Protein AF-A0A7Z9Q1A0-F1 (afdb_monomer)

Nearest PDB structures (foldseek):
  1eyv-assembly1_A  TM=7.438E-01  e=1.580E-05  Mycobacterium tuberculosis
  1tzw-assembly1_A  TM=7.733E-01  e=1.662E-05  Thermotoga maritima
  3imq-assembly1_A  TM=9.158E-01  e=3.686E-04  Escherichia coli K-12
  4eya-assembly1_A  TM=7.325E-01  e=2.414E-03  Aquifex aeolicus VF5
  3r2d-assembly1_A  TM=7.477E-01  e=4.221E-03  Aquifex aeolicus

Mean predicted aligned error: 4.9 Å

pLDDT: mean 89.81, std 10.7, range [51.22, 98.38]

Foldseek 3Di:
DDDDPVRVLVCVVVVPDCPPPVCVPPDPVRVVVVSVVVNVLSVQLVVCVVVLLVLLCVLPDPDRLVPDDPLLSVLSSSLLSCQVPPPVADNVNSLVVSLVSCVVPHDPVSSVVSNSSSVPDDD

Radius of gyration: 15.33 Å; Cα contacts (8 Å, |Δi|>4): 96; chains: 1; bounding box: 36×28×36 Å

Secondary structure (DSSP, 8-state):
-PPPHHHHHHHHHHH--TT-TTTTTS-HHHHHHHHHHHHHHHHHHHHTHHHHHHHHHHH-TT--GGGS-HHHHHHHHHHHHHHHH-TTS-HHHHHHHHHHHHHHHS-TTHHHHHHHHHHT---

Sequence (123 aa):
MGKSLTDVIKDVREGVSDEEETLYYLTETERAAALDFFESLLRGAWDNREVIDEQLRERLENWSLDRVGHLERAILRLGCYEILHRDDIPRKVSINEMVELSKSFCDMKSKDFINGVLDSITP

Solvent-accessible surface area (backbone atoms only — not comparable to full-atom values): 7168 Å² total; per-residue (Å²): 132,80,81,51,74,68,54,52,54,48,50,49,65,68,61,65,53,86,79,43,78,86,57,57,81,47,52,74,67,54,48,50,52,51,50,53,52,52,50,52,52,54,50,51,31,58,78,43,36,68,63,43,51,50,56,51,44,78,63,38,83,97,46,59,6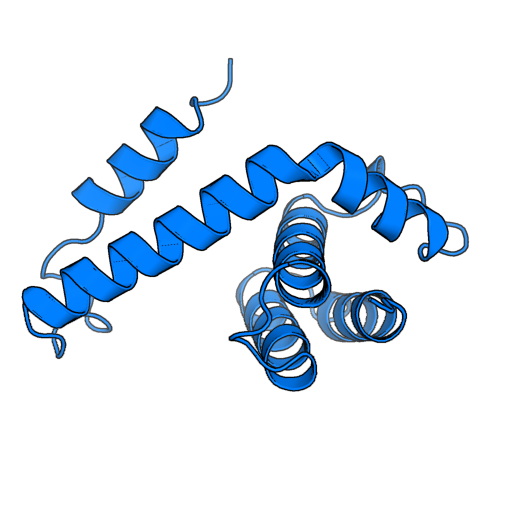9,84,76,44,53,73,64,60,46,50,43,51,40,46,34,48,34,39,55,66,71,32,92,91,49,57,55,70,56,41,44,50,52,42,28,55,53,25,66,76,75,47,57,90,67,44,32,62,52,50,41,56,50,54,71,68,62,74,118

Structure (mmCIF, N/CA/C/O backbone):
data_AF-A0A7Z9Q1A0-F1
#
_entry.id   AF-A0A7Z9Q1A0-F1
#
loop_
_atom_site.group_PDB
_atom_site.id
_atom_site.type_symbol
_atom_site.label_atom_id
_atom_site.label_alt_id
_atom_site.label_comp_id
_atom_site.label_asym_id
_atom_site.label_entity_id
_atom_site.label_seq_id
_atom_site.pdbx_PDB_ins_code
_atom_site.Cartn_x
_atom_site.Cartn_y
_atom_site.Cartn_z
_atom_site.occupancy
_atom_site.B_iso_or_equiv
_atom_site.auth_seq_id
_atom_site.auth_comp_id
_atom_site.auth_asym_id
_atom_site.auth_atom_id
_atom_site.pdbx_PDB_model_num
ATOM 1 N N . MET A 1 1 ? -12.520 15.337 -15.972 1.00 51.22 1 MET A N 1
ATOM 2 C CA . MET A 1 1 ? -12.486 13.861 -15.867 1.00 51.22 1 MET A CA 1
ATOM 3 C C . MET A 1 1 ? -11.037 13.484 -15.610 1.00 51.22 1 MET A C 1
ATOM 5 O O . MET A 1 1 ? -10.184 14.067 -16.266 1.00 51.22 1 MET A O 1
ATOM 9 N N . GLY A 1 2 ? -10.746 12.654 -14.606 1.00 77.12 2 GLY A N 1
ATOM 10 C CA . GLY A 1 2 ? -9.368 12.218 -14.334 1.00 77.12 2 GLY A CA 1
ATOM 11 C C . GLY A 1 2 ? -8.813 11.357 -15.474 1.00 77.12 2 GLY A C 1
ATOM 12 O O . GLY A 1 2 ? -9.593 10.858 -16.285 1.00 77.12 2 GLY A O 1
ATOM 13 N N . LYS A 1 3 ? -7.484 11.198 -15.537 1.00 83.12 3 LYS A N 1
ATOM 14 C CA . LYS A 1 3 ? -6.827 10.263 -16.467 1.00 83.12 3 LYS A CA 1
ATOM 15 C C . LYS A 1 3 ? -7.360 8.843 -16.244 1.00 83.12 3 LYS A C 1
ATOM 17 O O . LYS A 1 3 ? -7.637 8.473 -15.100 1.00 83.12 3 LYS A O 1
ATOM 22 N N . SER A 1 4 ? -7.519 8.056 -17.310 1.00 89.62 4 SER A N 1
ATOM 23 C CA . SER A 1 4 ? -7.848 6.638 -17.147 1.00 89.62 4 SER A CA 1
ATOM 24 C C . SER A 1 4 ? -6.647 5.881 -16.573 1.00 89.62 4 SER A C 1
ATOM 26 O O . SER A 1 4 ? -5.508 6.328 -16.699 1.00 89.62 4 SER A O 1
ATOM 28 N N . LEU A 1 5 ? -6.879 4.708 -15.976 1.00 86.38 5 LEU A N 1
ATOM 29 C CA . LEU A 1 5 ? -5.789 3.841 -15.511 1.00 86.38 5 LEU A CA 1
ATOM 30 C C . LEU A 1 5 ? -4.801 3.512 -16.642 1.00 86.38 5 LEU A C 1
ATOM 32 O O . LEU A 1 5 ? -3.595 3.469 -16.425 1.00 86.38 5 LEU A O 1
ATOM 36 N N . THR A 1 6 ? -5.321 3.318 -17.856 1.00 88.12 6 THR A N 1
ATOM 37 C CA . THR A 1 6 ? -4.502 3.020 -19.037 1.00 88.12 6 THR A CA 1
ATOM 38 C C . THR A 1 6 ? -3.627 4.211 -19.416 1.00 88.12 6 THR A C 1
ATOM 40 O O . THR A 1 6 ? -2.455 4.018 -19.724 1.00 88.12 6 THR A O 1
ATOM 43 N N . ASP A 1 7 ? -4.158 5.433 -19.325 1.00 88.88 7 ASP A N 1
ATOM 44 C CA . ASP A 1 7 ? -3.376 6.647 -19.581 1.00 88.88 7 ASP A CA 1
ATOM 45 C C . ASP A 1 7 ? -2.270 6.819 -18.535 1.00 88.88 7 ASP A C 1
ATOM 47 O O . ASP A 1 7 ? -1.146 7.141 -18.890 1.00 88.88 7 ASP A O 1
ATOM 51 N N . VAL A 1 8 ? -2.552 6.535 -17.257 1.00 87.00 8 VAL A N 1
ATOM 52 C CA . VAL A 1 8 ? -1.541 6.601 -16.185 1.00 87.00 8 VAL A CA 1
ATOM 53 C C . VAL A 1 8 ? -0.421 5.583 -16.407 1.00 87.00 8 VAL A C 1
ATOM 55 O O . VAL A 1 8 ? 0.747 5.935 -16.296 1.00 87.00 8 VAL A O 1
ATOM 58 N N . ILE A 1 9 ? -0.755 4.334 -16.744 1.00 87.50 9 ILE A N 1
ATOM 59 C CA . ILE A 1 9 ? 0.248 3.294 -17.033 1.00 87.50 9 ILE A CA 1
ATOM 60 C C . ILE A 1 9 ? 1.112 3.701 -18.227 1.00 87.50 9 ILE A C 1
ATOM 62 O O . ILE A 1 9 ? 2.333 3.546 -18.191 1.00 87.50 9 ILE A O 1
ATOM 66 N N . LYS A 1 10 ? 0.481 4.239 -19.275 1.00 87.69 10 LYS A N 1
ATOM 67 C CA . LYS A 1 10 ? 1.182 4.738 -20.454 1.00 87.69 10 LYS A CA 1
ATOM 68 C C . LYS A 1 10 ? 2.138 5.874 -20.088 1.00 87.69 10 LYS A C 1
ATOM 70 O O . LYS A 1 10 ? 3.306 5.798 -20.447 1.00 87.69 10 LYS A O 1
ATOM 75 N N . ASP A 1 11 ? 1.668 6.861 -19.328 1.00 86.75 11 ASP A N 1
ATOM 76 C CA . ASP A 1 11 ? 2.488 7.990 -18.884 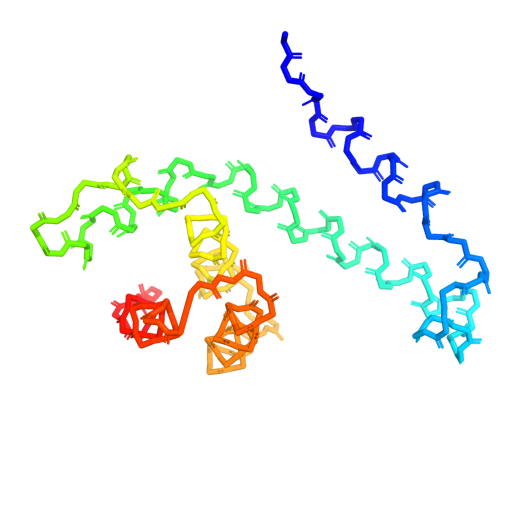1.00 86.75 11 ASP A CA 1
ATOM 77 C C . ASP A 1 11 ? 3.697 7.531 -18.059 1.00 86.75 11 ASP A C 1
ATOM 79 O O . ASP A 1 11 ? 4.780 8.079 -18.221 1.00 86.75 11 ASP A O 1
ATOM 83 N N . VAL A 1 12 ? 3.543 6.521 -17.192 1.00 83.56 12 VAL A N 1
ATOM 84 C CA . VAL A 1 12 ? 4.670 5.965 -16.423 1.00 83.56 12 VAL A CA 1
ATOM 85 C C . VAL A 1 12 ? 5.661 5.264 -17.350 1.00 83.56 12 VAL A C 1
ATOM 87 O O . VAL A 1 12 ? 6.857 5.514 -17.256 1.00 83.56 12 VAL A O 1
ATOM 90 N N . ARG A 1 13 ? 5.189 4.429 -18.283 1.00 82.88 13 ARG A N 1
ATOM 91 C CA . ARG A 1 13 ? 6.071 3.738 -19.240 1.00 82.88 13 ARG A CA 1
ATOM 92 C C . ARG A 1 13 ? 6.830 4.703 -20.151 1.00 82.88 13 ARG A C 1
ATOM 94 O O . ARG A 1 13 ? 7.979 4.434 -20.472 1.00 82.88 13 ARG A O 1
ATOM 101 N N . GLU A 1 14 ? 6.191 5.791 -20.570 1.00 82.38 14 GLU A N 1
ATOM 102 C CA . GLU A 1 14 ? 6.807 6.829 -21.408 1.00 82.38 14 GLU A CA 1
ATOM 103 C C . GLU A 1 14 ? 7.669 7.807 -20.593 1.00 82.38 14 GLU A C 1
ATOM 105 O O . GLU A 1 14 ? 8.601 8.399 -21.131 1.00 82.38 14 GLU A O 1
ATOM 110 N N . GLY A 1 15 ? 7.349 7.987 -19.308 1.00 74.19 15 GLY A N 1
ATOM 111 C CA . GLY A 1 15 ? 8.021 8.901 -18.388 1.00 74.19 15 GLY A CA 1
ATOM 112 C C . GLY A 1 15 ? 9.254 8.320 -17.701 1.00 74.19 15 GLY A C 1
ATOM 113 O O . GLY A 1 15 ? 10.086 9.096 -17.238 1.00 74.19 15 GLY A O 1
ATOM 114 N N . VAL A 1 16 ? 9.407 6.990 -17.666 1.00 66.25 16 VAL A N 1
ATOM 115 C CA . VAL A 1 16 ? 10.679 6.351 -17.309 1.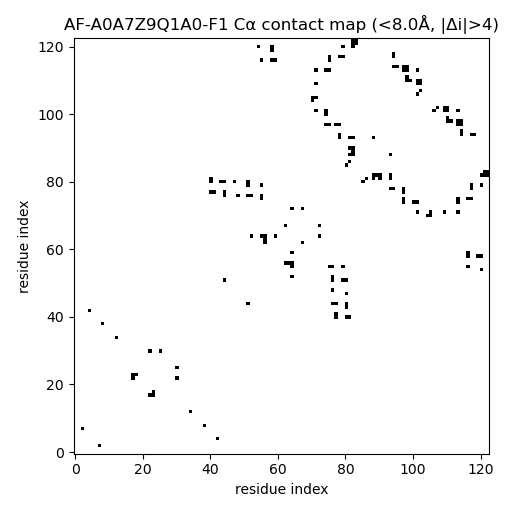00 66.25 16 VAL A CA 1
ATOM 116 C C . VAL A 1 16 ? 11.684 6.651 -18.420 1.00 66.25 16 VAL A C 1
ATOM 118 O O . VAL A 1 16 ? 11.778 5.934 -19.416 1.00 66.25 16 VAL A O 1
ATOM 121 N N . SER A 1 17 ? 12.409 7.755 -18.265 1.00 57.53 17 SER A N 1
ATOM 122 C CA . SER A 1 17 ? 13.499 8.138 -19.153 1.00 57.53 17 SER A CA 1
ATOM 123 C C . SER A 1 17 ? 14.819 7.515 -18.694 1.00 57.53 17 SER A C 1
ATOM 125 O O . SER A 1 17 ? 14.988 7.110 -17.541 1.00 57.53 17 SER A O 1
ATOM 127 N N . ASP A 1 18 ? 15.796 7.484 -19.597 1.00 54.12 18 ASP A N 1
ATOM 128 C CA . ASP A 1 18 ? 17.177 7.088 -19.289 1.00 54.12 18 ASP A CA 1
ATOM 129 C C . ASP A 1 18 ? 17.898 8.079 -18.348 1.00 54.12 18 ASP A C 1
ATOM 131 O O . ASP A 1 18 ? 19.031 7.833 -17.935 1.00 54.12 18 ASP A O 1
ATOM 135 N N . GLU A 1 19 ? 17.253 9.198 -17.996 1.00 53.84 19 GLU A N 1
ATOM 136 C CA . GLU A 1 19 ? 17.817 10.278 -17.180 1.00 53.84 19 GLU A CA 1
ATOM 137 C C . GLU A 1 19 ? 17.494 10.136 -15.679 1.00 53.84 19 GLU A C 1
ATOM 139 O O . GLU A 1 19 ? 18.074 10.853 -14.861 1.00 53.84 19 GLU A O 1
ATOM 144 N N . GLU A 1 20 ? 16.613 9.205 -15.281 1.00 59.03 20 GLU A N 1
ATOM 145 C CA . GLU A 1 20 ? 16.408 8.881 -13.864 1.00 59.03 20 GLU A CA 1
ATOM 146 C C . GLU A 1 20 ? 17.590 8.063 -13.318 1.00 59.03 20 GLU A C 1
ATOM 148 O O . GLU A 1 20 ? 17.749 6.870 -13.589 1.00 59.03 20 GLU A O 1
ATOM 153 N N . GLU A 1 21 ? 18.403 8.713 -12.482 1.00 58.25 21 GLU A N 1
ATOM 154 C CA . GLU A 1 21 ? 19.630 8.178 -11.872 1.00 58.25 21 GLU A CA 1
ATOM 155 C C . GLU A 1 21 ? 19.419 6.824 -11.156 1.00 58.25 21 GLU A C 1
ATOM 157 O O . GLU A 1 21 ? 20.321 5.989 -11.106 1.00 58.25 21 GLU A O 1
ATOM 162 N N . THR A 1 22 ? 18.206 6.565 -10.652 1.00 64.88 22 THR A N 1
ATOM 163 C CA . THR A 1 22 ? 17.833 5.315 -9.966 1.00 64.88 22 THR A CA 1
ATOM 164 C C . THR A 1 22 ? 17.704 4.119 -10.912 1.00 64.88 22 THR A C 1
ATOM 166 O O . THR A 1 22 ? 18.033 2.998 -10.530 1.00 64.88 22 THR A O 1
ATOM 169 N N . LEU A 1 23 ? 17.260 4.338 -12.152 1.00 66.81 23 LEU A N 1
ATOM 170 C CA . LEU A 1 23 ? 17.055 3.277 -13.143 1.00 66.81 23 LEU A CA 1
ATOM 171 C C . LEU A 1 23 ? 18.222 3.169 -14.129 1.00 66.81 23 LEU A C 1
ATOM 173 O O . LEU A 1 23 ? 18.282 2.217 -14.903 1.00 66.81 23 LEU A O 1
ATOM 177 N N . TYR A 1 24 ? 19.169 4.108 -14.096 1.00 68.75 24 TYR A N 1
ATOM 178 C CA . TYR A 1 24 ? 20.362 4.117 -14.946 1.00 68.75 24 TYR A CA 1
ATOM 179 C C . TYR A 1 24 ? 21.189 2.821 -14.853 1.00 68.75 24 TYR A C 1
ATOM 181 O O . TYR A 1 24 ? 21.771 2.378 -15.839 1.00 68.75 24 TYR A O 1
ATOM 189 N N . TYR A 1 25 ? 21.215 2.183 -13.678 1.00 79.06 25 TYR A N 1
ATOM 190 C CA . TYR A 1 25 ? 21.970 0.946 -13.453 1.00 79.06 25 TYR A CA 1
ATOM 191 C C . TYR A 1 25 ? 21.244 -0.329 -13.896 1.00 79.06 25 TYR A C 1
ATOM 193 O O . TYR A 1 25 ? 21.862 -1.392 -13.901 1.00 79.06 25 TYR A O 1
ATOM 201 N N . LEU A 1 26 ? 19.959 -0.245 -14.254 1.00 83.06 26 LEU A N 1
ATOM 202 C CA . LEU A 1 26 ? 19.197 -1.399 -14.720 1.00 83.06 26 LEU A CA 1
ATOM 203 C C . LEU A 1 26 ? 19.419 -1.620 -16.214 1.00 83.06 26 LEU A C 1
ATOM 205 O O . LEU A 1 26 ? 19.313 -0.698 -17.028 1.00 83.06 26 LEU A O 1
ATOM 209 N N . THR A 1 27 ? 19.648 -2.876 -16.586 1.00 88.25 27 THR A N 1
ATOM 210 C CA . THR A 1 27 ? 19.561 -3.313 -17.981 1.00 88.25 27 THR A CA 1
ATOM 211 C C . THR A 1 27 ? 18.156 -3.060 -18.534 1.00 88.25 27 THR A C 1
ATOM 213 O O . THR A 1 27 ? 17.181 -2.974 -17.785 1.00 88.25 27 THR A O 1
ATOM 216 N N . GLU A 1 28 ? 18.008 -3.001 -19.862 1.00 84.25 28 GLU A N 1
ATOM 217 C CA . GLU A 1 28 ? 16.677 -2.874 -20.478 1.00 84.25 28 GLU A CA 1
ATOM 218 C C . GLU A 1 28 ? 15.714 -3.978 -20.025 1.00 84.25 28 GLU A C 1
ATOM 220 O O . GLU A 1 28 ? 14.531 -3.726 -19.807 1.00 84.25 28 GLU A O 1
ATOM 225 N N . THR A 1 29 ? 16.225 -5.198 -19.831 1.00 89.00 29 THR A N 1
ATOM 226 C CA . THR A 1 29 ? 15.423 -6.329 -19.352 1.00 89.00 29 THR A CA 1
ATOM 227 C C . THR A 1 29 ? 14.956 -6.127 -17.910 1.00 89.00 29 THR A C 1
ATOM 229 O O . THR A 1 29 ? 13.788 -6.361 -17.614 1.00 89.00 29 THR A O 1
ATOM 232 N N . GLU A 1 30 ? 15.829 -5.658 -17.016 1.00 89.19 30 GLU A N 1
ATOM 233 C CA . GLU A 1 30 ? 15.459 -5.363 -15.625 1.00 89.19 30 GLU A CA 1
ATOM 234 C C . GLU A 1 30 ? 14.477 -4.191 -15.534 1.00 89.19 30 GLU A C 1
ATOM 236 O O . GLU A 1 30 ? 13.517 -4.255 -14.768 1.00 89.19 30 GLU A O 1
ATOM 241 N N . ARG A 1 31 ? 14.659 -3.151 -16.357 1.00 85.50 31 ARG A N 1
ATOM 242 C CA . ARG A 1 31 ? 13.729 -2.016 -16.446 1.00 85.50 31 ARG A CA 1
ATOM 243 C C . ARG A 1 31 ? 12.348 -2.462 -16.922 1.00 85.50 31 ARG A C 1
ATOM 245 O O . ARG A 1 31 ? 11.344 -2.081 -16.324 1.00 85.50 31 ARG A O 1
ATOM 252 N N . ALA A 1 32 ? 12.289 -3.294 -17.962 1.00 86.50 32 ALA A N 1
ATOM 253 C CA . ALA A 1 32 ? 11.034 -3.856 -18.453 1.00 86.50 32 ALA A CA 1
ATOM 254 C C . ALA A 1 32 ? 10.339 -4.707 -17.378 1.00 86.50 32 ALA A C 1
ATOM 256 O O . ALA A 1 32 ? 9.152 -4.517 -17.127 1.00 86.50 32 ALA A O 1
ATOM 257 N N . ALA A 1 33 ? 11.087 -5.566 -16.678 1.00 90.44 33 ALA A N 1
ATOM 258 C CA . ALA A 1 33 ? 10.547 -6.379 -15.590 1.00 90.44 33 ALA A CA 1
ATOM 259 C C . ALA A 1 33 ? 10.015 -5.528 -14.423 1.00 90.44 33 ALA A C 1
ATOM 261 O O . ALA A 1 33 ? 8.957 -5.833 -13.874 1.00 90.44 33 ALA A O 1
ATOM 262 N N . ALA A 1 34 ? 10.707 -4.444 -14.061 1.00 87.88 34 ALA A N 1
ATOM 263 C CA . ALA A 1 34 ? 10.253 -3.515 -13.029 1.00 87.88 34 ALA A CA 1
ATOM 264 C C . ALA A 1 34 ? 8.951 -2.800 -13.429 1.00 87.88 34 ALA A C 1
ATOM 266 O O . ALA A 1 34 ? 8.038 -2.677 -12.611 1.00 87.88 34 ALA A O 1
ATOM 267 N N . LEU A 1 35 ? 8.833 -2.375 -14.692 1.00 88.25 35 LEU A N 1
ATOM 268 C CA . LEU A 1 35 ? 7.609 -1.772 -15.226 1.00 88.25 35 LEU A CA 1
ATOM 269 C C . LEU A 1 35 ? 6.442 -2.763 -15.254 1.00 88.25 35 LEU A C 1
ATOM 271 O O . LEU A 1 35 ? 5.326 -2.399 -14.885 1.00 88.25 35 LEU A O 1
ATOM 275 N N . ASP A 1 36 ? 6.692 -4.010 -15.651 1.00 92.44 36 ASP A N 1
ATOM 276 C CA . ASP A 1 36 ? 5.675 -5.062 -15.651 1.00 92.44 36 ASP A CA 1
ATOM 277 C C . ASP A 1 36 ? 5.213 -5.384 -14.222 1.00 92.44 36 ASP A C 1
ATOM 279 O O . ASP A 1 36 ? 4.014 -5.527 -13.965 1.00 92.44 36 ASP A O 1
ATOM 283 N N . PHE A 1 37 ? 6.146 -5.429 -13.266 1.00 91.81 37 PHE A N 1
ATOM 284 C CA . PHE A 1 37 ? 5.829 -5.592 -11.850 1.00 91.81 37 PHE A CA 1
ATOM 285 C C . PHE A 1 37 ? 4.978 -4.428 -11.327 1.00 91.81 37 PHE A C 1
ATOM 287 O O . PHE A 1 37 ? 3.906 -4.669 -10.766 1.00 91.81 37 PHE A O 1
ATOM 294 N N . PHE A 1 38 ? 5.393 -3.182 -11.574 1.00 90.81 38 PHE A N 1
ATOM 295 C CA . PHE A 1 38 ? 4.633 -1.981 -11.219 1.00 90.81 38 PHE A CA 1
ATOM 296 C C . PHE A 1 38 ? 3.215 -2.008 -11.802 1.00 90.81 38 PHE A C 1
ATOM 298 O O . PHE A 1 38 ? 2.238 -1.787 -11.083 1.00 90.81 38 PHE A O 1
ATOM 305 N N . GLU A 1 39 ? 3.082 -2.326 -13.091 1.00 93.44 39 GLU A N 1
ATOM 306 C CA . GLU A 1 39 ? 1.786 -2.419 -13.758 1.00 93.44 39 GLU A CA 1
ATOM 307 C C . GLU A 1 39 ? 0.906 -3.503 -13.120 1.00 93.44 39 GLU A C 1
ATOM 309 O O . GLU A 1 39 ? -0.286 -3.274 -12.901 1.00 93.44 39 GLU A O 1
ATOM 314 N N . SER A 1 40 ? 1.488 -4.652 -12.760 1.00 95.31 40 SER A N 1
ATOM 315 C CA . SER A 1 40 ? 0.766 -5.735 -12.083 1.00 95.31 40 SER A CA 1
ATOM 316 C C . SER A 1 40 ? 0.207 -5.307 -10.722 1.00 95.31 40 SER A C 1
ATOM 318 O O . SER A 1 40 ? -0.936 -5.635 -10.396 1.00 95.31 40 SER A O 1
ATOM 320 N N . LEU A 1 41 ? 0.981 -4.540 -9.945 1.00 95.12 41 LEU A N 1
ATOM 321 C CA . LEU A 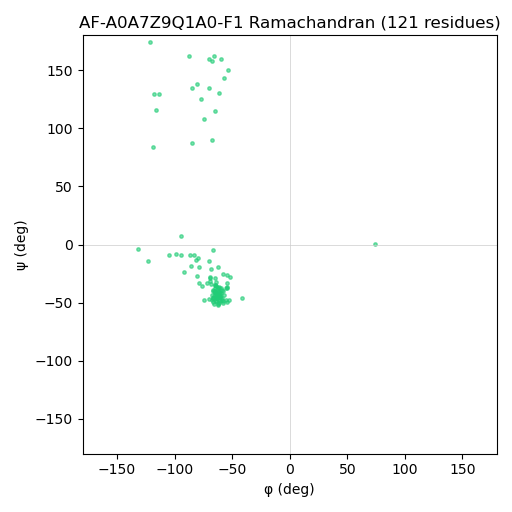1 41 ? 0.549 -4.017 -8.651 1.00 95.12 41 LEU A CA 1
ATOM 322 C C . LEU A 1 41 ? -0.566 -2.989 -8.823 1.00 95.12 41 LEU A C 1
ATOM 324 O O . LEU A 1 41 ? -1.603 -3.073 -8.165 1.00 95.12 41 LEU A O 1
ATOM 328 N N . LEU A 1 42 ? -0.374 -2.042 -9.741 1.00 93.69 42 LEU A N 1
ATOM 329 C CA . LEU A 1 42 ? -1.316 -0.957 -9.964 1.00 93.69 42 LEU A CA 1
ATOM 330 C C . LEU A 1 42 ? -2.669 -1.476 -10.468 1.00 93.69 42 LEU A C 1
ATOM 332 O O . LEU A 1 42 ? -3.712 -1.065 -9.957 1.00 93.69 42 LEU A O 1
ATOM 336 N N . ARG A 1 43 ? -2.663 -2.394 -11.443 1.00 95.69 43 ARG A N 1
ATOM 337 C CA . ARG A 1 43 ? -3.890 -3.027 -11.948 1.00 95.69 43 ARG A CA 1
ATOM 338 C C . ARG A 1 43 ? -4.574 -3.846 -10.869 1.00 95.69 43 ARG A C 1
ATOM 340 O O . ARG A 1 43 ? -5.760 -3.654 -10.637 1.00 95.69 43 ARG A O 1
ATOM 347 N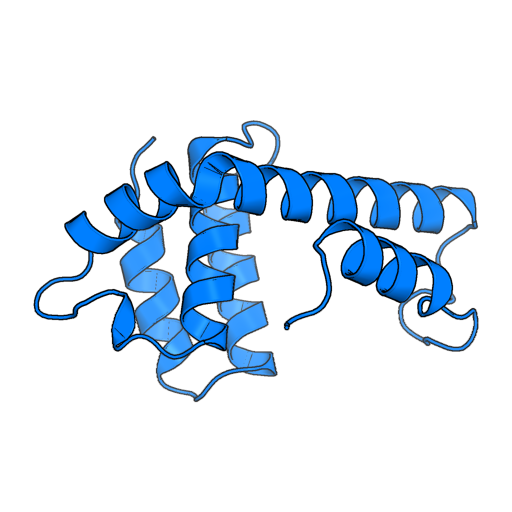 N . GLY A 1 44 ? -3.828 -4.691 -10.164 1.00 96.69 44 GLY A N 1
ATOM 348 C CA . GLY A 1 44 ? -4.404 -5.530 -9.123 1.00 96.69 44 GLY A CA 1
ATOM 349 C C . GLY A 1 44 ? -5.036 -4.725 -7.986 1.00 96.69 44 GLY A C 1
ATOM 350 O O . GLY A 1 44 ? -6.170 -5.007 -7.596 1.00 96.69 44 GLY A O 1
ATOM 351 N N . ALA A 1 45 ? -4.369 -3.672 -7.510 1.00 96.50 45 ALA A N 1
ATOM 352 C CA . ALA A 1 45 ? -4.931 -2.779 -6.500 1.00 96.50 45 ALA A CA 1
ATOM 353 C C . ALA A 1 45 ? -6.160 -2.008 -7.016 1.00 96.50 45 ALA A C 1
ATOM 355 O O . ALA A 1 45 ? -7.092 -1.743 -6.255 1.00 96.50 45 ALA A O 1
ATOM 356 N N . TRP A 1 46 ? -6.183 -1.642 -8.302 1.00 95.62 46 TRP A N 1
ATOM 357 C CA . TRP A 1 46 ? -7.325 -0.964 -8.915 1.00 95.62 46 TRP A CA 1
ATOM 358 C C . TRP A 1 46 ? -8.541 -1.882 -9.062 1.00 95.62 46 TRP A C 1
ATOM 360 O O . TRP A 1 46 ? -9.647 -1.499 -8.676 1.00 95.62 46 TRP A O 1
ATOM 370 N N . ASP A 1 47 ? -8.331 -3.091 -9.575 1.00 96.81 47 ASP A N 1
ATOM 371 C CA . ASP A 1 47 ? -9.392 -4.060 -9.852 1.00 96.81 47 ASP A CA 1
ATOM 372 C C . ASP A 1 47 ? -10.013 -4.605 -8.555 1.00 96.81 47 ASP A C 1
ATOM 374 O O . ASP A 1 47 ? -11.217 -4.845 -8.500 1.00 96.81 47 ASP A O 1
ATOM 378 N N . ASN A 1 48 ? -9.228 -4.712 -7.475 1.00 97.44 48 ASN A N 1
ATOM 379 C CA . ASN A 1 48 ? -9.699 -5.157 -6.156 1.00 97.44 48 ASN A CA 1
ATOM 380 C C . ASN A 1 48 ? -10.091 -4.002 -5.219 1.00 97.44 48 ASN A C 1
ATOM 382 O O . ASN A 1 48 ? -10.376 -4.224 -4.041 1.00 97.44 48 ASN A O 1
ATOM 386 N N . ARG A 1 49 ? -10.116 -2.754 -5.707 1.00 96.25 49 ARG A N 1
ATOM 387 C CA . ARG A 1 49 ? -10.258 -1.552 -4.866 1.00 96.25 49 ARG A CA 1
ATOM 388 C C . ARG A 1 49 ? -11.480 -1.580 -3.951 1.00 96.25 49 ARG A C 1
ATOM 390 O O . ARG A 1 49 ? -11.408 -1.065 -2.844 1.00 96.25 49 ARG A O 1
ATOM 397 N N . GLU A 1 50 ? -12.607 -2.116 -4.410 1.00 96.50 50 GLU A N 1
ATOM 398 C CA . GLU A 1 50 ? -13.837 -2.150 -3.607 1.00 96.50 50 GLU A CA 1
ATOM 399 C C . GLU A 1 50 ? -13.699 -3.069 -2.390 1.00 96.50 50 GLU A C 1
ATOM 401 O O . GLU A 1 50 ? -14.008 -2.643 -1.277 1.00 96.50 50 GLU A O 1
ATOM 406 N N . VAL A 1 51 ? -13.150 -4.270 -2.598 1.00 95.94 51 VAL A N 1
ATOM 407 C CA . VAL A 1 51 ? -12.850 -5.246 -1.539 1.00 95.94 51 VAL A CA 1
ATOM 408 C C . VAL A 1 51 ? -11.794 -4.686 -0.588 1.00 95.94 51 VAL A C 1
ATOM 410 O O . VAL A 1 51 ? -11.962 -4.721 0.627 1.00 95.94 51 VAL A O 1
ATOM 413 N N . ILE A 1 52 ? -10.732 -4.091 -1.132 1.00 97.38 52 ILE A N 1
ATOM 414 C CA . ILE A 1 52 ? -9.680 -3.438 -0.344 1.00 97.38 52 ILE A CA 1
ATOM 415 C C . ILE A 1 52 ? -10.260 -2.312 0.518 1.00 97.38 52 ILE A C 1
ATOM 417 O O . ILE A 1 52 ? -9.958 -2.213 1.705 1.00 97.38 52 ILE A O 1
ATOM 421 N N . ASP A 1 53 ? -11.107 -1.455 -0.052 1.00 96.62 53 ASP A N 1
ATOM 422 C CA . ASP A 1 53 ? -11.728 -0.360 0.686 1.00 96.62 53 ASP A CA 1
ATOM 423 C C . ASP A 1 53 ? -12.650 -0.875 1.799 1.00 96.62 53 ASP A C 1
ATOM 425 O O . ASP A 1 53 ? -12.748 -0.239 2.847 1.00 96.62 53 ASP A O 1
ATOM 429 N N . GLU A 1 54 ? -13.353 -1.988 1.584 1.00 95.12 54 GLU A N 1
ATOM 430 C CA . GLU A 1 54 ? -14.146 -2.652 2.623 1.00 95.12 54 GLU A CA 1
ATOM 431 C C . GLU A 1 54 ? -13.255 -3.130 3.770 1.00 95.12 54 GLU A C 1
ATOM 433 O O . GLU A 1 54 ? -13.480 -2.723 4.911 1.00 95.12 54 GLU A O 1
ATOM 438 N N . GLN A 1 55 ? -12.181 -3.859 3.457 1.00 95.75 55 GLN A N 1
ATOM 439 C CA . GLN A 1 55 ? -11.202 -4.292 4.451 1.00 95.75 55 GLN A CA 1
ATOM 440 C C . GLN A 1 55 ? -10.654 -3.100 5.239 1.00 95.75 55 GLN A C 1
ATOM 442 O O . GLN A 1 55 ? -10.712 -3.092 6.461 1.00 95.75 55 GLN A O 1
ATOM 447 N N . LEU A 1 56 ? -10.209 -2.033 4.574 1.00 96.12 56 LEU A N 1
ATOM 448 C CA . LEU A 1 56 ? -9.692 -0.849 5.263 1.00 96.12 56 LEU A CA 1
ATOM 449 C C . LEU A 1 56 ? -10.740 -0.191 6.174 1.00 96.12 56 LEU A C 1
ATOM 451 O O . LEU A 1 56 ? -10.416 0.178 7.301 1.00 96.12 56 LEU A O 1
ATOM 455 N N . ARG A 1 57 ? -11.997 -0.056 5.729 1.00 94.75 57 ARG A N 1
ATOM 456 C CA . ARG A 1 57 ? -13.067 0.549 6.546 1.00 94.75 57 ARG A CA 1
ATOM 457 C C . ARG A 1 57 ? -13.311 -0.213 7.843 1.00 94.75 57 ARG A C 1
ATOM 459 O O . ARG A 1 57 ? -13.556 0.424 8.860 1.00 94.75 57 ARG A O 1
ATOM 466 N N . GLU A 1 58 ? -13.222 -1.538 7.823 1.00 92.56 58 GLU A N 1
ATOM 467 C CA . GLU A 1 58 ? -13.420 -2.353 9.023 1.00 92.56 58 GLU A CA 1
ATOM 468 C C . GLU A 1 58 ? -12.304 -2.186 10.068 1.00 92.56 58 GLU A C 1
ATOM 470 O O . GLU A 1 58 ? -12.520 -2.505 11.234 1.00 92.56 58 GLU A O 1
ATOM 475 N N . ARG A 1 59 ? -11.112 -1.713 9.674 1.00 92.94 59 ARG A N 1
ATOM 476 C CA . ARG A 1 59 ? -9.950 -1.551 10.571 1.00 92.94 59 ARG A CA 1
ATOM 477 C C . ARG A 1 59 ? -9.686 -0.093 10.960 1.00 92.94 59 ARG A C 1
ATOM 479 O O . ARG A 1 59 ? -8.877 0.181 11.844 1.00 92.94 59 ARG A O 1
ATOM 486 N N . LEU A 1 60 ? -10.376 0.861 10.337 1.00 90.31 60 LEU A N 1
ATOM 487 C CA . LEU A 1 60 ? -10.308 2.275 10.699 1.00 90.31 60 LEU A CA 1
ATOM 488 C C . LEU A 1 60 ? -11.275 2.584 11.848 1.00 90.31 60 LEU A C 1
ATOM 490 O O . LEU A 1 60 ? -12.413 3.010 11.650 1.00 90.31 60 LEU A O 1
ATOM 494 N N . GLU A 1 61 ? -10.807 2.412 13.081 1.00 74.31 61 GLU A N 1
ATOM 495 C CA . GLU A 1 61 ? -11.581 2.777 14.266 1.00 74.31 61 GLU A CA 1
ATOM 496 C C . GLU A 1 61 ? -11.806 4.298 14.319 1.00 74.31 61 GLU A C 1
ATOM 498 O O . GLU A 1 61 ? -10.871 5.075 14.505 1.00 74.31 61 GLU A O 1
ATOM 503 N N . ASN A 1 62 ? -13.065 4.739 14.208 1.00 74.75 62 ASN A N 1
ATOM 504 C CA . ASN A 1 62 ? -13.512 6.144 14.286 1.00 74.75 62 ASN A CA 1
ATOM 505 C C . ASN A 1 62 ? -13.205 7.032 13.066 1.00 74.75 62 ASN A C 1
ATOM 507 O O . ASN A 1 62 ? -13.584 8.207 13.065 1.00 74.75 62 ASN A O 1
ATOM 511 N N . TRP A 1 63 ? -12.571 6.498 12.020 1.00 78.75 63 TRP A N 1
ATOM 512 C CA . TRP A 1 63 ? -12.256 7.251 10.805 1.00 78.75 63 TRP A CA 1
ATOM 513 C C . TRP A 1 63 ? -12.967 6.652 9.604 1.00 78.75 63 TRP A C 1
ATOM 515 O O . TRP A 1 63 ? -12.880 5.462 9.328 1.00 78.75 63 TRP A O 1
ATOM 525 N N . SER A 1 64 ? -13.652 7.499 8.846 1.00 86.94 64 SER A N 1
ATOM 526 C CA . SER A 1 64 ? -14.157 7.088 7.547 1.00 86.94 64 SER A CA 1
ATOM 527 C C . SER A 1 64 ? -13.025 7.175 6.520 1.00 86.94 64 SER A C 1
ATOM 529 O O . SER A 1 64 ? -12.226 8.114 6.531 1.00 86.94 64 SER A O 1
ATOM 531 N N . LEU A 1 65 ? -12.929 6.180 5.635 1.00 90.56 65 LEU A N 1
ATOM 532 C CA . LEU A 1 65 ? -11.858 6.084 4.634 1.00 90.56 65 LEU A CA 1
ATOM 533 C C . LEU A 1 65 ? -11.800 7.316 3.705 1.00 90.56 65 LEU A C 1
ATOM 535 O O . LEU A 1 65 ? -10.748 7.661 3.166 1.00 90.56 65 LEU A O 1
ATOM 539 N N . ASP A 1 66 ? -12.920 8.017 3.522 1.00 90.25 66 ASP A N 1
ATOM 540 C CA . ASP A 1 66 ? -12.999 9.284 2.789 1.00 90.25 66 ASP A CA 1
ATOM 541 C C . ASP A 1 66 ? -12.223 10.429 3.457 1.00 90.25 66 ASP A C 1
ATOM 543 O O . ASP A 1 66 ? -11.704 11.278 2.731 1.00 90.25 66 ASP A O 1
ATOM 547 N N . ARG A 1 67 ? -12.077 10.422 4.792 1.00 91.50 67 ARG A N 1
ATOM 548 C CA . ARG A 1 67 ? -11.302 11.424 5.550 1.00 91.50 67 ARG A CA 1
ATOM 549 C C . ARG A 1 67 ? -9.802 11.156 5.557 1.00 91.50 67 ARG A C 1
ATOM 551 O O . ARG A 1 67 ? -9.040 12.032 5.956 1.00 91.50 67 ARG A O 1
ATOM 558 N N . VAL A 1 68 ? -9.381 9.963 5.144 1.00 93.38 68 VAL A N 1
ATOM 559 C CA . VAL A 1 68 ? -7.964 9.642 4.969 1.00 93.38 68 VAL A CA 1
ATOM 560 C C . VAL A 1 68 ? -7.432 10.420 3.765 1.00 93.38 68 VAL A C 1
ATOM 562 O O . VAL A 1 68 ? -8.078 10.467 2.710 1.00 93.38 68 VAL A O 1
ATOM 565 N N . GLY A 1 69 ? -6.256 11.032 3.933 1.00 94.38 69 GLY A N 1
ATOM 566 C CA . GLY A 1 69 ? -5.573 11.777 2.879 1.00 94.38 69 GLY A CA 1
ATOM 567 C C . GLY A 1 69 ? -5.397 10.940 1.612 1.00 94.38 69 GLY A C 1
ATOM 568 O O . GLY A 1 69 ? -5.360 9.708 1.642 1.00 94.38 69 GLY A O 1
ATOM 569 N N . HIS A 1 70 ? -5.373 11.601 0.454 1.00 94.62 70 HIS A N 1
ATOM 570 C CA . HIS A 1 70 ? -5.372 10.895 -0.829 1.00 94.62 70 HIS A CA 1
ATOM 571 C C . HIS A 1 70 ? -4.139 10.003 -1.012 1.00 94.62 70 HIS A C 1
ATOM 573 O O . HIS A 1 70 ? -4.280 8.910 -1.561 1.00 94.62 70 HIS A O 1
ATOM 579 N N . LEU A 1 71 ? -2.976 10.446 -0.524 1.00 95.94 71 LEU A N 1
ATOM 580 C CA . LEU A 1 71 ? -1.729 9.686 -0.588 1.00 95.94 71 LEU A CA 1
ATOM 581 C C . LEU A 1 71 ? -1.736 8.535 0.416 1.00 95.94 71 LEU A C 1
ATOM 583 O O . LEU A 1 71 ? -1.520 7.396 0.014 1.00 95.94 71 LEU A O 1
ATOM 587 N N . GLU A 1 72 ? -2.104 8.777 1.675 1.00 96.88 72 GLU A N 1
ATOM 588 C CA . GLU A 1 72 ? -2.224 7.719 2.681 1.00 96.88 72 GLU A CA 1
ATOM 589 C C . GLU A 1 72 ? -3.198 6.633 2.233 1.00 96.88 72 GLU A C 1
ATOM 591 O O . GLU A 1 72 ? -2.905 5.448 2.341 1.00 96.88 72 GLU A O 1
ATOM 596 N N . ARG A 1 73 ? -4.345 7.019 1.666 1.00 96.50 73 ARG A N 1
ATOM 597 C CA . ARG A 1 73 ? -5.327 6.062 1.153 1.00 96.50 73 ARG A CA 1
ATOM 598 C C . ARG A 1 73 ? -4.789 5.261 -0.032 1.00 96.50 73 ARG A C 1
ATOM 600 O O . ARG A 1 73 ? -5.116 4.085 -0.145 1.00 96.50 73 ARG A O 1
ATOM 607 N N . ALA A 1 74 ? -4.002 5.868 -0.920 1.00 96.38 74 ALA A N 1
ATOM 608 C CA . ALA A 1 74 ? -3.372 5.146 -2.024 1.00 96.38 74 ALA A CA 1
ATOM 609 C C . ALA A 1 74 ? -2.348 4.120 -1.510 1.00 96.38 74 ALA A C 1
ATOM 611 O O . ALA A 1 74 ? -2.381 2.968 -1.937 1.00 96.38 74 ALA A O 1
ATOM 612 N N . ILE A 1 75 ? -1.518 4.513 -0.541 1.00 97.69 75 ILE A N 1
ATOM 613 C CA . ILE A 1 75 ? -0.524 3.641 0.098 1.00 97.69 75 ILE A CA 1
ATOM 614 C C . ILE A 1 75 ? -1.208 2.490 0.846 1.00 97.69 75 ILE A C 1
ATOM 616 O O . ILE A 1 75 ? -0.844 1.332 0.667 1.00 97.69 75 ILE A O 1
ATOM 620 N N . LEU A 1 76 ? -2.251 2.781 1.630 1.00 97.62 76 LEU A N 1
ATOM 621 C CA . LEU A 1 76 ? -3.034 1.759 2.327 1.00 97.62 76 LEU A CA 1
ATOM 622 C C . LEU A 1 76 ? -3.667 0.758 1.360 1.00 97.62 76 LEU A C 1
ATOM 624 O O . LEU A 1 76 ? -3.660 -0.439 1.633 1.00 97.62 76 LEU A O 1
ATOM 628 N N . ARG A 1 77 ? -4.201 1.231 0.228 1.00 97.94 77 ARG A N 1
ATOM 629 C CA . ARG A 1 77 ? -4.783 0.351 -0.792 1.00 97.94 77 ARG A CA 1
ATOM 630 C C . ARG A 1 77 ? -3.745 -0.576 -1.406 1.00 97.94 77 ARG A C 1
ATOM 632 O O . ARG A 1 77 ? -4.022 -1.761 -1.550 1.00 97.94 77 ARG A O 1
ATOM 639 N N . LEU A 1 78 ? -2.569 -0.048 -1.740 1.00 98.06 78 LEU A N 1
ATOM 640 C CA . LEU A 1 78 ? -1.479 -0.842 -2.297 1.00 98.06 78 LEU A CA 1
ATOM 641 C C . LEU A 1 78 ? -0.979 -1.886 -1.290 1.00 98.06 78 LEU A C 1
ATOM 643 O O . LEU A 1 78 ? -0.913 -3.065 -1.619 1.00 98.06 78 LEU A O 1
ATOM 647 N N . GLY A 1 79 ? -0.717 -1.480 -0.045 1.00 98.00 79 GLY A N 1
ATOM 648 C CA . GLY A 1 79 ? -0.289 -2.401 1.008 1.00 98.00 79 GLY A CA 1
ATOM 649 C C . GLY A 1 79 ? -1.320 -3.485 1.301 1.00 98.00 79 GLY A C 1
ATOM 650 O O . GLY A 1 79 ? -0.976 -4.655 1.409 1.00 98.00 79 GLY A O 1
ATOM 651 N N . CYS A 1 80 ? -2.599 -3.119 1.390 1.00 98.12 80 CYS A N 1
ATOM 652 C CA . CYS A 1 80 ? -3.674 -4.082 1.606 1.00 98.12 80 CYS A CA 1
ATOM 653 C C . CYS A 1 80 ? -3.812 -5.052 0.423 1.00 98.12 80 CYS A C 1
ATOM 655 O O . CYS A 1 80 ? -3.977 -6.247 0.652 1.00 98.12 80 CYS A O 1
ATOM 657 N N . TYR A 1 81 ? -3.674 -4.568 -0.818 1.00 98.38 81 TYR A N 1
ATOM 658 C CA . TYR A 1 81 ? -3.640 -5.428 -2.000 1.00 98.38 81 TYR A CA 1
ATOM 659 C C . TYR A 1 81 ? -2.516 -6.465 -1.918 1.00 98.38 81 TYR A C 1
ATOM 661 O O . TYR A 1 81 ? -2.777 -7.652 -2.095 1.00 98.38 81 TYR A O 1
ATOM 669 N N . GLU A 1 82 ? -1.284 -6.043 -1.624 1.00 97.75 82 GLU A N 1
ATOM 670 C CA . GLU A 1 82 ? -0.161 -6.977 -1.522 1.00 97.75 82 GLU A CA 1
ATOM 671 C C . GLU A 1 82 ? -0.385 -8.017 -0.421 1.00 97.75 82 GLU A C 1
ATOM 673 O O . GLU A 1 82 ? -0.231 -9.209 -0.663 1.00 97.75 82 GLU A O 1
ATOM 678 N N . ILE A 1 83 ? -0.837 -7.589 0.761 1.00 97.50 83 ILE A N 1
ATOM 679 C CA . ILE A 1 83 ? -1.062 -8.489 1.901 1.00 97.50 83 ILE A CA 1
ATOM 680 C C . ILE A 1 83 ? -2.122 -9.557 1.597 1.00 97.50 83 ILE A C 1
ATOM 682 O O . ILE A 1 83 ? -1.988 -10.685 2.065 1.00 97.50 83 ILE A O 1
ATOM 686 N N . LEU A 1 84 ? -3.179 -9.204 0.861 1.00 96.50 84 LEU A N 1
ATOM 687 C CA . LEU A 1 84 ? -4.317 -10.095 0.611 1.00 96.50 84 LEU A CA 1
ATOM 688 C C . LEU A 1 84 ? -4.185 -10.925 -0.669 1.00 96.50 84 LEU 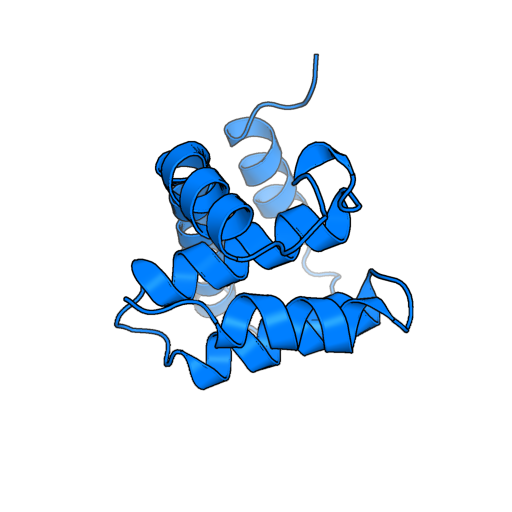A C 1
ATOM 690 O O . LEU A 1 84 ? -4.850 -11.951 -0.796 1.00 96.50 84 LEU A O 1
ATOM 694 N N . HIS A 1 85 ? -3.386 -10.470 -1.638 1.00 96.62 85 HIS A N 1
ATOM 695 C CA . HIS A 1 85 ? -3.394 -11.035 -2.990 1.00 96.62 85 HIS A CA 1
ATOM 696 C C . HIS A 1 85 ? -2.006 -11.373 -3.555 1.00 96.62 85 HIS A C 1
ATOM 698 O O . HIS A 1 85 ? -1.937 -11.910 -4.662 1.00 96.62 85 HIS A O 1
ATOM 704 N N . ARG A 1 86 ? -0.903 -11.068 -2.854 1.00 95.62 86 ARG A N 1
ATOM 705 C CA . ARG A 1 86 ? 0.469 -11.331 -3.327 1.00 95.62 86 ARG A CA 1
ATOM 706 C C . ARG A 1 86 ? 1.217 -12.288 -2.404 1.00 95.62 86 ARG A C 1
ATOM 708 O O . ARG A 1 86 ? 2.030 -11.879 -1.584 1.00 95.62 86 ARG A O 1
ATOM 715 N N . ASP A 1 87 ? 1.008 -13.586 -2.617 1.00 94.88 87 ASP A N 1
ATOM 716 C CA . ASP A 1 87 ? 1.730 -14.656 -1.905 1.00 94.88 87 ASP A CA 1
ATOM 717 C C . ASP A 1 87 ? 3.249 -14.646 -2.167 1.00 94.88 87 ASP A C 1
ATOM 719 O O . ASP A 1 87 ? 4.029 -15.229 -1.413 1.00 94.88 87 ASP A O 1
ATOM 723 N N . ASP A 1 88 ? 3.681 -13.990 -3.245 1.00 95.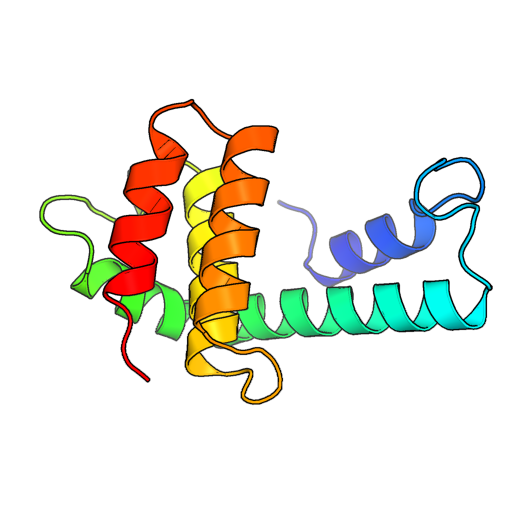62 88 ASP A N 1
ATOM 724 C CA . ASP A 1 88 ? 5.084 -13.807 -3.608 1.00 95.62 88 ASP A CA 1
ATOM 725 C C . ASP A 1 88 ? 5.776 -12.678 -2.826 1.00 95.62 88 ASP A C 1
ATOM 727 O O . ASP A 1 88 ? 7.006 -12.595 -2.846 1.00 95.62 88 ASP A O 1
ATOM 731 N N . ILE A 1 89 ? 5.020 -11.841 -2.104 1.00 95.75 89 ILE A N 1
ATOM 732 C CA . ILE A 1 89 ? 5.550 -10.735 -1.304 1.00 95.75 89 ILE A CA 1
ATOM 733 C C . ILE A 1 89 ? 5.249 -10.999 0.177 1.00 95.75 89 ILE A C 1
ATOM 735 O O . ILE A 1 89 ? 4.092 -11.021 0.595 1.00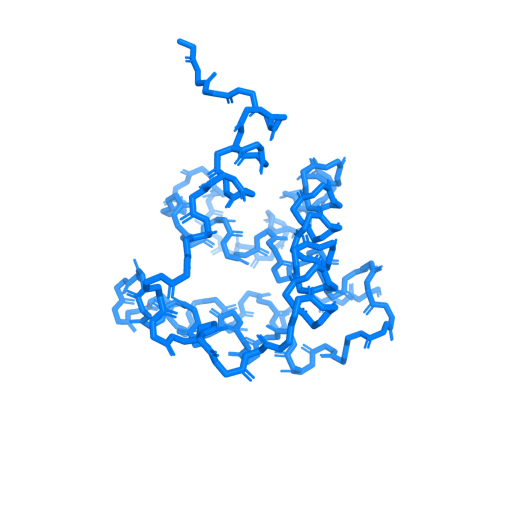 95.75 89 ILE A O 1
ATOM 739 N N . PRO A 1 90 ? 6.268 -11.182 1.036 1.00 96.94 90 PRO A N 1
ATOM 740 C CA . PRO A 1 90 ? 6.021 -11.397 2.454 1.00 96.94 90 PRO A CA 1
ATOM 741 C C . PRO A 1 90 ? 5.301 -10.197 3.084 1.00 96.94 90 PRO A C 1
ATOM 743 O O . PRO A 1 90 ? 5.801 -9.077 3.013 1.00 96.94 90 PRO A O 1
ATOM 746 N N . ARG A 1 91 ? 4.209 -10.437 3.823 1.00 96.38 91 ARG A N 1
ATOM 747 C CA . ARG A 1 91 ? 3.414 -9.405 4.529 1.00 96.38 91 ARG A CA 1
ATOM 748 C C . ARG A 1 91 ? 4.253 -8.326 5.220 1.00 96.38 91 ARG A C 1
ATOM 750 O O . ARG A 1 91 ? 3.964 -7.139 5.118 1.00 96.38 91 ARG A O 1
ATOM 757 N N . LYS A 1 92 ? 5.298 -8.730 5.950 1.00 96.81 92 LYS A N 1
ATOM 758 C CA . LYS A 1 92 ? 6.170 -7.796 6.681 1.00 96.81 92 LYS A CA 1
ATOM 759 C C . LYS A 1 92 ? 6.951 -6.866 5.745 1.00 96.81 92 LYS A C 1
ATOM 761 O O . LYS A 1 92 ? 7.186 -5.720 6.109 1.00 96.81 92 LYS A O 1
ATOM 766 N N . VAL A 1 93 ? 7.353 -7.359 4.573 1.00 98.06 93 VAL A N 1
ATOM 767 C CA . VAL A 1 93 ? 8.010 -6.549 3.540 1.00 98.06 93 VAL A CA 1
ATOM 768 C C . VAL A 1 93 ? 7.016 -5.521 3.011 1.00 98.06 93 VAL A C 1
ATOM 770 O O . VAL A 1 93 ? 7.312 -4.339 3.112 1.00 98.06 93 VAL A O 1
ATOM 773 N N . SER A 1 94 ? 5.809 -5.933 2.608 1.00 97.62 94 SER A N 1
ATOM 774 C CA . SER A 1 94 ? 4.761 -5.003 2.152 1.00 97.62 94 SER A CA 1
ATOM 775 C C . SER A 1 94 ? 4.491 -3.880 3.154 1.00 97.62 94 SER A C 1
ATOM 777 O O . SER A 1 94 ? 4.483 -2.709 2.786 1.00 97.62 94 SER A O 1
ATOM 779 N N . ILE A 1 95 ? 4.332 -4.204 4.444 1.00 98.12 95 ILE A N 1
ATOM 780 C CA . ILE A 1 95 ? 4.109 -3.190 5.490 1.00 98.12 95 ILE A CA 1
ATOM 781 C C . ILE A 1 95 ? 5.296 -2.224 5.585 1.00 98.12 95 ILE A C 1
ATOM 783 O O . ILE A 1 95 ? 5.093 -1.009 5.606 1.00 98.12 95 ILE A O 1
ATOM 787 N N . ASN A 1 96 ? 6.525 -2.745 5.624 1.00 98.38 96 ASN A N 1
ATOM 788 C CA . ASN A 1 96 ? 7.725 -1.916 5.713 1.00 98.38 96 ASN A CA 1
ATOM 789 C C . ASN A 1 96 ? 7.848 -0.966 4.514 1.00 98.38 96 ASN A C 1
ATOM 791 O O . ASN A 1 96 ? 8.090 0.221 4.715 1.00 98.38 96 ASN A O 1
ATOM 795 N N . GLU A 1 97 ? 7.623 -1.454 3.293 1.00 97.38 97 GLU A N 1
ATOM 796 C CA . GLU A 1 97 ? 7.706 -0.627 2.085 1.00 97.38 97 GLU A CA 1
ATOM 797 C C . GLU A 1 97 ? 6.634 0.470 2.072 1.00 97.38 97 GLU A C 1
ATOM 799 O O . GLU A 1 97 ? 6.935 1.621 1.762 1.00 97.38 97 GLU A O 1
ATOM 804 N N . MET A 1 98 ? 5.399 0.177 2.502 1.00 98.00 98 MET A N 1
ATOM 805 C CA . MET A 1 98 ? 4.358 1.207 2.630 1.00 98.00 98 MET A CA 1
ATOM 806 C C . MET A 1 98 ? 4.708 2.269 3.680 1.00 98.00 98 MET A C 1
ATOM 808 O O . MET A 1 98 ? 4.404 3.454 3.505 1.00 98.00 98 MET A O 1
ATOM 812 N N . VAL A 1 99 ? 5.368 1.870 4.770 1.00 97.94 99 VAL A N 1
ATOM 813 C CA . VAL A 1 99 ? 5.868 2.799 5.788 1.00 97.94 99 VAL A CA 1
ATOM 814 C C . VAL A 1 99 ? 6.972 3.686 5.217 1.00 97.94 99 VAL A C 1
ATOM 816 O O . VAL A 1 99 ? 6.911 4.899 5.415 1.00 97.94 99 VAL A O 1
ATOM 819 N N . GLU A 1 100 ? 7.944 3.137 4.489 1.00 97.44 100 GLU A N 1
ATOM 820 C CA . GLU A 1 100 ? 8.984 3.942 3.834 1.00 97.44 100 GLU A CA 1
ATOM 821 C C . GLU A 1 100 ? 8.392 4.883 2.778 1.00 97.44 100 GLU A C 1
ATOM 823 O O . GLU A 1 100 ? 8.696 6.077 2.780 1.00 97.44 100 GLU A O 1
ATOM 828 N N . LEU A 1 101 ? 7.453 4.401 1.959 1.00 95.94 101 LEU A N 1
ATOM 829 C CA . LEU A 1 101 ? 6.753 5.213 0.965 1.00 95.94 101 LEU A CA 1
ATOM 830 C C . LEU A 1 101 ? 6.026 6.397 1.617 1.00 95.94 101 LEU A C 1
ATOM 832 O O . LEU A 1 101 ? 6.075 7.523 1.118 1.00 95.94 101 LEU A O 1
ATOM 836 N N . SER A 1 102 ? 5.409 6.179 2.780 1.00 97.12 102 SER A N 1
ATOM 837 C CA . SER A 1 102 ? 4.742 7.251 3.519 1.00 97.12 102 SER A CA 1
ATOM 838 C C . SER A 1 102 ? 5.694 8.346 3.998 1.00 97.12 102 SER A C 1
ATOM 840 O O . SER A 1 102 ? 5.301 9.507 4.029 1.00 97.12 102 SER A O 1
ATOM 842 N N . LYS A 1 103 ? 6.949 8.022 4.328 1.00 95.88 103 LYS A N 1
ATOM 843 C CA . LYS A 1 103 ? 7.934 9.025 4.766 1.00 95.88 103 LYS A CA 1
ATOM 844 C C . LYS A 1 103 ? 8.353 9.953 3.629 1.00 95.88 103 LYS A C 1
ATOM 846 O O . LYS A 1 103 ? 8.704 11.099 3.891 1.00 95.88 103 LYS A O 1
ATOM 851 N N . SER A 1 104 ? 8.319 9.460 2.394 1.00 94.69 104 SER A N 1
ATOM 852 C CA . SER A 1 104 ? 8.678 10.231 1.201 1.00 94.69 104 SER A CA 1
ATOM 853 C C . SER A 1 104 ? 7.564 11.173 0.746 1.00 94.69 104 SER A C 1
ATOM 855 O O . SER A 1 104 ? 7.850 12.242 0.213 1.00 94.69 104 SER A O 1
ATOM 857 N N . PHE A 1 105 ? 6.301 10.783 0.944 1.00 94.44 105 PHE A N 1
ATOM 858 C CA . PHE A 1 105 ? 5.161 11.452 0.307 1.00 94.44 105 PHE A CA 1
ATOM 859 C C . PHE A 1 105 ? 4.100 12.001 1.269 1.00 94.44 105 PHE A C 1
ATOM 861 O O . PHE A 1 105 ? 3.256 12.785 0.841 1.00 94.44 105 PHE A O 1
ATOM 868 N N . CYS A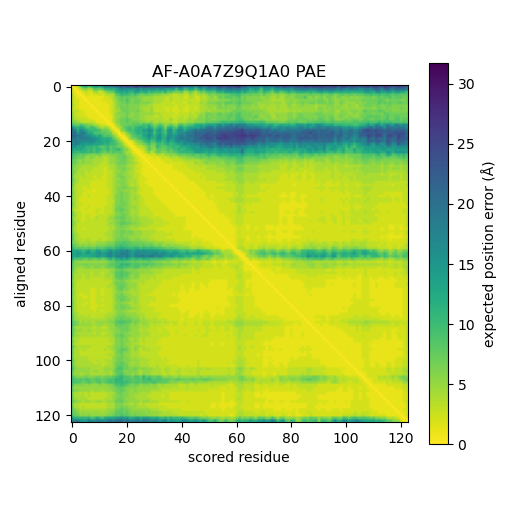 1 106 ? 4.107 11.604 2.541 1.00 95.50 106 CYS A N 1
ATOM 869 C CA . CYS A 1 106 ? 3.083 11.973 3.519 1.00 95.50 106 CYS A CA 1
ATOM 870 C C . CYS A 1 106 ? 3.683 12.707 4.731 1.00 95.50 106 CYS A C 1
ATOM 872 O O . CYS A 1 106 ? 4.899 12.826 4.885 1.00 95.50 106 CYS A O 1
ATOM 874 N N . ASP A 1 107 ? 2.815 13.185 5.623 1.00 92.69 107 ASP A N 1
ATOM 875 C CA . ASP A 1 107 ? 3.235 13.823 6.871 1.00 92.69 107 ASP A CA 1
ATOM 876 C C . ASP A 1 107 ? 3.910 12.829 7.833 1.00 92.69 107 ASP A C 1
ATOM 878 O O . ASP A 1 107 ? 3.642 11.627 7.833 1.00 92.69 107 ASP A O 1
ATOM 882 N N . MET A 1 108 ? 4.718 13.343 8.770 1.00 88.38 108 MET A N 1
ATOM 883 C CA . MET A 1 108 ? 5.441 12.518 9.756 1.00 88.38 108 MET A CA 1
ATOM 884 C C . MET A 1 108 ? 4.546 11.576 10.581 1.00 88.38 108 MET A C 1
ATOM 886 O O . MET A 1 108 ? 5.023 10.558 11.083 1.00 88.38 108 MET A O 1
ATOM 890 N N . LYS A 1 109 ? 3.262 11.917 10.755 1.00 91.06 109 LYS A N 1
ATOM 891 C CA . LYS A 1 109 ? 2.292 11.098 11.501 1.00 91.06 109 LYS A CA 1
ATOM 892 C C . LYS A 1 109 ? 1.761 9.914 10.685 1.00 91.06 109 LYS A C 1
ATOM 894 O O . LYS A 1 109 ? 1.266 8.956 11.276 1.00 91.06 109 LYS A O 1
ATOM 899 N N . SER A 1 110 ? 1.876 9.957 9.359 1.00 94.44 110 SER A N 1
ATOM 900 C CA . SER A 1 110 ? 1.301 8.956 8.460 1.00 94.44 110 SER A CA 1
ATOM 901 C C . SER A 1 110 ? 2.002 7.602 8.577 1.00 94.44 110 SER A C 1
ATOM 903 O O . SER A 1 110 ? 1.341 6.578 8.436 1.00 94.44 110 SER A O 1
ATOM 905 N N . LYS A 1 111 ? 3.291 7.571 8.953 1.00 95.88 111 LYS A N 1
ATOM 906 C CA . LYS A 1 111 ? 4.053 6.322 9.135 1.00 95.88 111 LYS A CA 1
ATOM 907 C C . LYS A 1 111 ? 3.429 5.386 10.177 1.00 95.88 111 LYS A C 1
ATOM 909 O O . LYS A 1 111 ? 3.261 4.198 9.921 1.00 95.88 111 LYS A O 1
ATOM 914 N N . ASP A 1 112 ? 3.063 5.925 11.343 1.00 95.25 112 ASP A N 1
ATOM 915 C CA . ASP A 1 112 ? 2.563 5.123 12.466 1.00 95.25 112 ASP A CA 1
ATOM 916 C C . ASP A 1 112 ? 1.117 4.694 12.203 1.00 95.25 112 ASP A C 1
ATOM 918 O O . ASP A 1 112 ? 0.731 3.568 12.510 1.00 95.25 112 ASP A O 1
ATOM 922 N N . PHE A 1 113 ? 0.346 5.573 11.557 1.00 95.06 113 PHE A N 1
ATOM 923 C CA . PHE A 1 113 ? -1.003 5.281 11.087 1.00 95.06 113 PHE A CA 1
ATOM 924 C C . PHE A 1 113 ? -1.021 4.149 10.048 1.00 95.06 113 PHE A C 1
ATOM 926 O O . PHE A 1 113 ? -1.738 3.169 10.233 1.00 95.06 113 PHE A O 1
ATOM 933 N N . ILE A 1 114 ? -0.209 4.247 8.989 1.00 96.69 114 ILE A N 1
ATOM 934 C CA . ILE A 1 114 ? -0.133 3.234 7.925 1.00 96.69 114 ILE A CA 1
ATOM 935 C C . ILE A 1 114 ? 0.332 1.893 8.485 1.00 96.69 114 ILE A C 1
ATOM 937 O O . ILE A 1 114 ? -0.293 0.872 8.203 1.00 96.69 114 ILE A O 1
ATOM 941 N N . ASN A 1 115 ? 1.370 1.898 9.327 1.00 97.19 115 ASN A N 1
ATOM 942 C CA . ASN A 1 115 ? 1.849 0.682 9.974 1.00 97.19 115 ASN A CA 1
ATOM 943 C C . ASN A 1 115 ? 0.748 0.011 10.807 1.00 97.19 115 ASN A C 1
ATOM 945 O O . ASN A 1 115 ? 0.515 -1.183 10.661 1.00 97.19 115 ASN A O 1
ATOM 949 N N . GLY A 1 116 ? 0.048 0.778 11.652 1.00 95.75 116 GLY A N 1
ATOM 950 C CA . GLY A 1 116 ? -1.010 0.245 12.512 1.00 95.75 116 GLY A CA 1
ATOM 951 C C . GLY A 1 116 ? -2.185 -0.343 11.729 1.00 95.75 116 GLY A C 1
ATOM 952 O O . GLY A 1 116 ? -2.648 -1.435 12.047 1.00 95.75 116 GLY A O 1
ATOM 953 N N . VAL A 1 117 ? -2.641 0.343 10.675 1.00 96.12 117 VAL A N 1
ATOM 954 C CA . VAL A 1 117 ? -3.746 -0.151 9.840 1.00 96.12 117 VAL A CA 1
ATOM 955 C C . VAL A 1 117 ? -3.332 -1.415 9.091 1.00 96.12 117 VAL A C 1
ATOM 957 O O . VAL A 1 117 ? -4.047 -2.411 9.154 1.00 96.12 117 VAL A O 1
ATOM 960 N N . LEU A 1 118 ? -2.179 -1.425 8.417 1.00 97.06 118 LEU A N 1
ATOM 961 C CA . LEU A 1 118 ? -1.761 -2.593 7.636 1.00 97.06 118 LEU A CA 1
ATOM 962 C C . LEU A 1 118 ? -1.418 -3.802 8.516 1.00 97.06 118 LEU A C 1
ATOM 964 O O . LEU A 1 118 ? -1.724 -4.932 8.139 1.00 97.06 118 LEU A O 1
ATOM 968 N N . ASP A 1 119 ? -0.863 -3.591 9.712 1.00 96.88 119 ASP A N 1
ATOM 969 C CA . ASP A 1 119 ? -0.592 -4.682 10.655 1.00 96.88 119 ASP A CA 1
ATOM 970 C C . ASP A 1 119 ? -1.869 -5.283 11.270 1.00 96.88 119 ASP A C 1
ATOM 972 O O . ASP A 1 119 ? -1.839 -6.391 11.803 1.00 96.88 119 ASP A O 1
ATOM 976 N N . SER A 1 120 ? -3.015 -4.613 11.138 1.00 95.25 120 SER A N 1
ATOM 977 C CA . SER A 1 120 ? -4.318 -5.178 11.508 1.00 95.25 120 SER A CA 1
ATOM 978 C C . SER A 1 120 ? -4.986 -5.989 10.388 1.00 95.25 120 SER A C 1
ATOM 980 O O . SER A 1 120 ? -5.980 -6.668 10.635 1.00 95.25 120 SER A O 1
ATOM 982 N N . ILE A 1 121 ? -4.447 -5.961 9.161 1.00 94.44 121 ILE A N 1
ATOM 983 C CA . ILE A 1 121 ? -4.974 -6.749 8.040 1.00 94.44 121 ILE A CA 1
ATOM 984 C C . ILE A 1 121 ? -4.539 -8.209 8.181 1.00 94.44 121 ILE A C 1
ATOM 986 O O . ILE A 1 121 ? -3.343 -8.516 8.266 1.00 94.44 121 ILE A O 1
ATOM 990 N N . THR A 1 122 ? -5.523 -9.104 8.170 1.00 84.00 122 THR A N 1
ATOM 991 C CA . THR A 1 122 ? -5.352 -10.559 8.175 1.00 84.00 122 THR A CA 1
ATOM 992 C C . THR A 1 122 ? -5.858 -11.142 6.849 1.00 84.00 122 THR A C 1
ATOM 994 O O . THR A 1 122 ? -6.981 -10.792 6.477 1.00 84.00 122 THR A O 1
ATOM 997 N N . PRO A 1 123 ? -5.067 -11.985 6.157 1.00 73.25 123 PRO A N 1
ATOM 998 C CA . PRO A 1 123 ? -5.513 -12.737 4.980 1.00 73.25 123 PRO A CA 1
ATOM 999 C C . PRO A 1 123 ? -6.671 -13.697 5.269 1.00 73.25 123 PRO A C 1
ATOM 1001 O O . PRO A 1 123 ? -6.750 -14.196 6.419 1.00 73.25 123 PRO A O 1
#